Protein AF-A0A3P7LIN0-F1 (afdb_monomer_lite)

Organism: Strongylus vulgaris (NCBI:txid40348)

Radius of gyration: 15.79 Å; chains: 1; bounding box: 37×43×43 Å

Structure (mmCIF, N/CA/C/O backbone):
data_AF-A0A3P7LIN0-F1
#
_entry.id   AF-A0A3P7LIN0-F1
#
loop_
_atom_site.group_PDB
_atom_site.id
_atom_site.type_symbol
_atom_site.label_atom_id
_atom_site.label_alt_id
_atom_site.label_comp_id
_atom_site.label_asym_id
_atom_site.label_entity_id
_atom_site.label_seq_id
_atom_site.pdbx_PDB_ins_code
_atom_site.Cartn_x
_atom_site.Cartn_y
_atom_site.Cartn_z
_atom_site.occupancy
_atom_site.B_iso_or_equiv
_atom_site.auth_seq_id
_atom_site.auth_comp_id
_atom_site.auth_asym_id
_atom_site.auth_atom_id
_atom_site.pdbx_PDB_model_num
ATOM 1 N N . MET A 1 1 ? 7.297 -29.064 -17.264 1.00 44.12 1 MET A N 1
ATOM 2 C CA . MET A 1 1 ? 7.390 -28.878 -15.798 1.00 44.12 1 MET A CA 1
ATOM 3 C C . MET A 1 1 ? 6.671 -27.588 -15.417 1.00 44.12 1 MET A C 1
ATOM 5 O O . MET A 1 1 ? 7.147 -26.525 -15.785 1.00 44.12 1 MET A O 1
ATOM 9 N N . LYS A 1 2 ? 5.506 -27.658 -14.758 1.00 48.59 2 LYS A N 1
ATOM 10 C CA . LYS A 1 2 ? 4.858 -26.472 -14.165 1.00 48.59 2 LYS A CA 1
ATOM 11 C C . LYS A 1 2 ? 5.636 -26.118 -12.891 1.00 48.59 2 LYS A C 1
ATOM 13 O O . LYS A 1 2 ? 5.834 -26.998 -12.056 1.00 48.59 2 LYS A O 1
ATOM 18 N N . SER A 1 3 ? 6.160 -24.899 -12.780 1.00 52.16 3 SER A N 1
ATOM 19 C CA . SER A 1 3 ? 6.945 -24.481 -11.614 1.00 52.16 3 SER A CA 1
ATOM 20 C C . SER A 1 3 ? 6.083 -24.526 -10.346 1.00 52.16 3 SER A C 1
ATOM 22 O O . SER A 1 3 ? 4.925 -24.114 -10.350 1.00 52.16 3 SER A O 1
ATOM 24 N N . LYS A 1 4 ? 6.650 -25.056 -9.256 1.00 55.03 4 LYS A N 1
ATOM 25 C CA . LYS A 1 4 ? 5.965 -25.356 -7.985 1.00 55.03 4 LYS A CA 1
ATOM 26 C C . LYS A 1 4 ? 5.518 -24.126 -7.167 1.00 55.03 4 LYS A C 1
ATOM 28 O O . LYS A 1 4 ? 5.010 -24.305 -6.070 1.00 55.03 4 LYS A O 1
ATOM 33 N N . ALA A 1 5 ? 5.667 -22.902 -7.673 1.00 59.84 5 ALA A N 1
ATOM 34 C CA . ALA A 1 5 ? 5.173 -21.690 -7.016 1.00 59.84 5 ALA A CA 1
ATOM 35 C C . ALA A 1 5 ? 5.084 -20.529 -8.030 1.00 59.84 5 ALA A C 1
ATOM 37 O O . ALA A 1 5 ? 6.073 -19.820 -8.231 1.00 59.84 5 ALA A O 1
ATOM 38 N N . PRO A 1 6 ? 3.935 -20.314 -8.696 1.00 65.94 6 PRO A N 1
ATOM 39 C CA . PRO A 1 6 ? 3.785 -19.234 -9.680 1.00 65.94 6 PRO A CA 1
ATOM 40 C C . PRO A 1 6 ? 4.032 -17.841 -9.079 1.00 65.94 6 PRO A C 1
ATOM 42 O O . PRO A 1 6 ? 4.520 -16.953 -9.773 1.00 65.94 6 PRO A O 1
ATOM 45 N N . GLN A 1 7 ? 3.772 -17.678 -7.782 1.00 69.19 7 GLN A N 1
ATOM 46 C CA . GLN A 1 7 ? 3.915 -16.414 -7.069 1.00 69.19 7 GLN A CA 1
ATOM 47 C C . GLN A 1 7 ? 5.383 -15.992 -6.878 1.00 69.19 7 GLN A C 1
ATOM 49 O O . GLN A 1 7 ? 5.762 -14.886 -7.250 1.00 69.19 7 GLN A O 1
ATOM 54 N N . LEU A 1 8 ? 6.245 -16.921 -6.442 1.00 74.88 8 LEU A N 1
ATOM 55 C CA . LEU A 1 8 ? 7.693 -16.687 -6.310 1.00 74.88 8 LEU A CA 1
ATOM 56 C C . LEU A 1 8 ? 8.356 -16.338 -7.651 1.00 74.88 8 LEU A C 1
ATOM 58 O O . LEU A 1 8 ? 9.335 -15.599 -7.707 1.00 74.88 8 LEU A O 1
ATOM 62 N N . HIS A 1 9 ? 7.824 -16.871 -8.752 1.00 79.38 9 HIS A N 1
ATOM 63 C CA . HIS A 1 9 ? 8.332 -16.582 -10.091 1.00 79.38 9 HIS A CA 1
ATOM 64 C C . HIS A 1 9 ? 8.006 -15.157 -10.555 1.00 79.38 9 HIS A C 1
ATOM 66 O O . HIS A 1 9 ? 8.846 -14.516 -11.188 1.00 79.38 9 HIS A O 1
ATOM 72 N N . LEU A 1 10 ? 6.802 -14.658 -10.255 1.00 76.69 10 LEU A N 1
ATOM 73 C CA . LEU A 1 10 ? 6.415 -13.274 -10.553 1.00 76.69 10 LEU A CA 1
ATOM 74 C C . LEU A 1 10 ? 7.231 -12.287 -9.721 1.00 76.69 10 LEU A C 1
ATOM 76 O O . LEU A 1 10 ? 7.771 -11.330 -10.269 1.00 76.69 10 LEU A O 1
ATOM 80 N N . GLU A 1 11 ? 7.393 -12.584 -8.438 1.00 84.19 11 GLU A N 1
ATOM 81 C CA . GLU A 1 11 ? 8.220 -11.821 -7.510 1.00 84.19 11 GLU A CA 1
ATOM 82 C C . GLU A 1 11 ? 9.681 -11.737 -7.982 1.00 84.19 11 GLU A C 1
ATOM 84 O O . GLU A 1 11 ? 10.222 -10.645 -8.155 1.00 84.19 11 GLU A O 1
ATOM 89 N N . TYR A 1 12 ? 10.303 -12.874 -8.315 1.00 85.00 12 TYR A N 1
ATOM 90 C CA 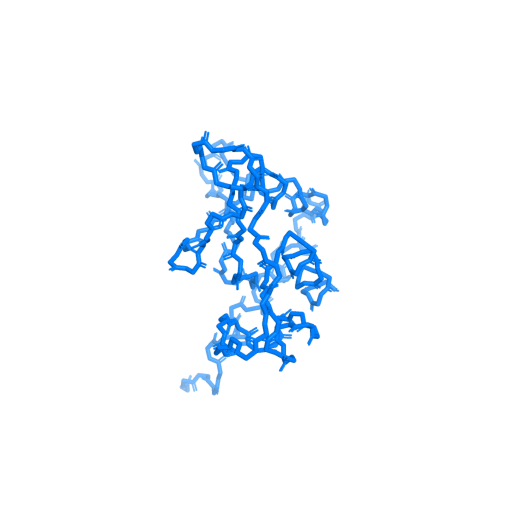. TYR A 1 12 ? 11.662 -12.899 -8.865 1.00 85.00 12 TYR A CA 1
ATOM 91 C C . TYR A 1 12 ? 11.789 -12.050 -10.138 1.00 85.00 12 TYR A C 1
ATOM 93 O O . TYR A 1 12 ? 12.752 -11.296 -10.302 1.00 85.00 12 TYR A O 1
ATOM 101 N N . ARG A 1 13 ? 10.817 -12.151 -11.054 1.00 84.00 13 ARG A N 1
ATOM 102 C CA . ARG A 1 13 ? 10.806 -11.343 -12.283 1.00 84.00 13 ARG A CA 1
ATOM 103 C C . ARG A 1 13 ? 10.685 -9.856 -11.986 1.00 84.00 13 ARG A C 1
ATOM 105 O O . ARG A 1 13 ? 11.357 -9.071 -12.651 1.00 84.00 13 ARG A O 1
ATOM 112 N N . PHE A 1 14 ? 9.863 -9.487 -11.011 1.00 85.94 14 PHE A N 1
ATOM 113 C CA . PHE A 1 14 ? 9.680 -8.106 -10.597 1.00 85.94 14 PHE A CA 1
ATOM 114 C C . PHE A 1 14 ? 10.984 -7.503 -10.067 1.00 85.94 14 PHE A C 1
ATOM 116 O O . PHE A 1 14 ? 11.458 -6.508 -10.610 1.00 85.94 14 PHE A O 1
ATOM 123 N N . TYR A 1 15 ? 11.638 -8.153 -9.101 1.00 86.44 15 TYR A N 1
ATOM 124 C CA . TYR A 1 15 ? 12.908 -7.653 -8.559 1.00 86.44 15 TYR A CA 1
ATOM 125 C C . TYR A 1 15 ? 14.034 -7.639 -9.592 1.00 86.44 15 TYR A C 1
ATOM 127 O O . TYR A 1 15 ? 14.833 -6.703 -9.622 1.00 86.44 15 TYR A O 1
ATOM 135 N N . LYS A 1 16 ? 14.081 -8.630 -10.492 1.00 85.50 16 LYS A N 1
ATOM 136 C CA . LYS A 1 16 ? 15.042 -8.625 -11.601 1.00 85.50 16 LYS A CA 1
ATOM 137 C C . LYS A 1 16 ? 14.828 -7.425 -12.527 1.00 85.50 16 LYS A C 1
ATOM 139 O O . LYS A 1 16 ? 15.803 -6.809 -12.947 1.00 85.50 16 LYS A O 1
ATOM 144 N N . LEU A 1 17 ? 13.574 -7.088 -12.827 1.00 81.69 17 LEU A N 1
ATOM 145 C CA . LEU A 1 17 ? 13.221 -5.934 -13.653 1.00 81.69 17 LEU A CA 1
ATOM 146 C C . LEU A 1 17 ? 13.618 -4.614 -12.974 1.00 81.69 17 LEU A C 1
ATOM 148 O O . LEU A 1 17 ? 14.218 -3.756 -13.622 1.00 81.69 17 LEU A O 1
ATOM 152 N N . LEU A 1 18 ? 13.364 -4.484 -11.667 1.00 82.88 18 LEU A N 1
ATOM 153 C CA . LEU A 1 18 ? 13.810 -3.332 -10.875 1.00 82.88 18 LEU A CA 1
ATOM 154 C C . LEU A 1 18 ? 15.336 -3.180 -10.928 1.00 82.88 18 LEU A C 1
ATOM 156 O O . LEU A 1 18 ? 15.829 -2.115 -11.300 1.00 82.88 18 LEU A O 1
ATOM 160 N N . GLY A 1 19 ? 16.078 -4.258 -10.657 1.00 79.94 19 GLY A N 1
ATOM 161 C CA . GLY A 1 19 ? 17.543 -4.247 -10.644 1.00 79.94 19 GLY A CA 1
ATOM 162 C C . GLY A 1 19 ? 18.193 -3.964 -12.003 1.00 79.94 19 GLY A C 1
ATOM 163 O O . GLY A 1 19 ? 19.257 -3.359 -12.051 1.00 79.94 19 GLY A O 1
ATOM 164 N N . GLN A 1 20 ? 17.563 -4.362 -13.112 1.00 76.56 20 GLN A N 1
ATOM 165 C CA . GLN A 1 20 ? 18.075 -4.091 -14.464 1.00 76.56 20 GLN A CA 1
ATOM 166 C C . GLN A 1 20 ? 17.822 -2.659 -14.932 1.00 76.56 20 GLN A C 1
ATOM 168 O O . GLN A 1 20 ? 18.597 -2.129 -15.722 1.00 76.56 20 GLN A O 1
ATOM 173 N N . SER A 1 21 ? 16.723 -2.054 -14.482 1.00 69.12 21 SER A N 1
ATOM 174 C CA . SER A 1 21 ? 16.323 -0.726 -14.942 1.00 69.12 21 SER A CA 1
ATOM 175 C C . SER A 1 21 ? 17.192 0.396 -14.372 1.00 69.12 21 SER A C 1
ATOM 177 O O . SER A 1 21 ? 17.380 1.395 -15.049 1.00 69.12 21 SER A O 1
ATOM 179 N N . GLY A 1 22 ? 17.676 0.287 -13.126 1.00 68.50 22 GLY A N 1
ATOM 180 C CA . GLY A 1 22 ? 18.321 1.397 -12.401 1.00 68.50 22 GLY A CA 1
ATOM 181 C C . GLY A 1 22 ? 17.436 2.643 -12.188 1.00 68.50 22 GLY A C 1
ATOM 182 O O . GLY A 1 22 ? 17.818 3.551 -11.457 1.00 68.50 22 GLY A O 1
ATOM 183 N N . GLU A 1 23 ? 16.247 2.683 -12.797 1.00 74.62 23 GLU A N 1
ATOM 184 C CA . GLU A 1 23 ? 15.320 3.815 -12.819 1.00 74.62 23 GLU A CA 1
ATOM 185 C C . GLU A 1 23 ? 14.353 3.794 -11.626 1.00 74.62 23 GLU A C 1
ATOM 187 O O . GLU A 1 23 ? 13.929 4.844 -11.139 1.00 74.62 23 GLU A O 1
ATOM 192 N N . TYR A 1 24 ? 14.015 2.606 -11.113 1.00 82.69 24 TYR A N 1
ATOM 193 C CA . TYR A 1 24 ? 13.014 2.445 -10.060 1.00 82.69 24 TYR A CA 1
ATOM 194 C C . TYR A 1 24 ? 13.633 2.346 -8.670 1.00 82.69 24 TYR A C 1
ATOM 196 O O . TYR A 1 24 ? 14.096 1.295 -8.236 1.00 82.69 24 TYR A O 1
ATOM 204 N N . SER A 1 25 ? 13.569 3.451 -7.935 1.00 86.38 25 SER A N 1
ATOM 205 C CA . SER A 1 25 ? 13.880 3.499 -6.504 1.00 86.38 25 SER A CA 1
ATOM 206 C C . SER A 1 25 ? 12.642 3.296 -5.624 1.00 86.38 25 SER A C 1
ATOM 208 O O . SER A 1 25 ? 11.514 3.554 -6.056 1.00 86.38 25 SER A O 1
ATOM 210 N N . VAL A 1 26 ? 12.856 2.941 -4.349 1.00 90.00 26 VAL A N 1
ATOM 211 C CA . VAL A 1 26 ? 11.811 2.873 -3.303 1.00 90.00 26 VAL A CA 1
ATOM 212 C C . VAL A 1 26 ? 10.934 4.134 -3.254 1.00 90.00 26 VAL A C 1
ATOM 214 O O . VAL A 1 26 ? 9.729 4.055 -3.019 1.00 90.00 26 VAL A O 1
ATOM 217 N N . MET A 1 27 ? 11.494 5.300 -3.599 1.00 90.88 27 MET A N 1
ATOM 218 C CA . MET A 1 27 ? 10.763 6.569 -3.662 1.00 90.88 27 MET A CA 1
ATOM 219 C C . MET A 1 27 ? 9.606 6.553 -4.665 1.00 90.88 27 MET A C 1
ATOM 221 O O . MET A 1 27 ? 8.592 7.209 -4.434 1.00 90.88 27 MET A O 1
ATOM 225 N N . HIS A 1 28 ? 9.714 5.802 -5.765 1.00 92.50 28 HIS A N 1
ATOM 226 C CA . HIS A 1 28 ? 8.619 5.671 -6.729 1.00 92.50 28 HIS A CA 1
ATOM 227 C C . HIS A 1 28 ? 7.428 4.934 -6.121 1.00 92.50 28 HIS A C 1
ATOM 229 O O . HIS A 1 28 ? 6.288 5.316 -6.370 1.00 92.50 28 HIS A O 1
ATOM 235 N N . PHE A 1 29 ? 7.683 3.923 -5.294 1.00 95.62 29 PHE A N 1
ATOM 236 C CA . PHE A 1 29 ? 6.641 3.160 -4.617 1.00 95.62 29 PHE A CA 1
ATOM 237 C C . PHE A 1 29 ? 5.982 3.978 -3.514 1.00 95.62 29 PHE A C 1
ATOM 239 O O . PHE A 1 29 ? 4.755 4.062 -3.472 1.00 95.62 29 PHE A O 1
ATOM 246 N N . ILE A 1 30 ? 6.789 4.656 -2.690 1.00 96.56 30 ILE A N 1
ATOM 247 C CA . ILE A 1 30 ? 6.294 5.554 -1.640 1.00 96.56 30 ILE A CA 1
ATOM 248 C C . ILE A 1 30 ? 5.378 6.618 -2.248 1.00 96.56 30 ILE A C 1
ATOM 250 O O . ILE A 1 30 ? 4.261 6.780 -1.777 1.00 96.56 30 ILE A O 1
ATOM 254 N N . ARG A 1 31 ? 5.779 7.265 -3.351 1.00 96.44 31 ARG A N 1
ATOM 255 C CA . ARG A 1 31 ? 4.944 8.265 -4.046 1.00 96.44 31 ARG A CA 1
ATOM 256 C C . ARG A 1 31 ? 3.612 7.704 -4.544 1.00 96.44 31 ARG A C 1
ATOM 258 O O . ARG A 1 31 ? 2.626 8.434 -4.624 1.00 96.44 31 ARG A O 1
ATOM 265 N N . ARG A 1 32 ? 3.556 6.421 -4.915 1.00 96.81 32 ARG A N 1
ATOM 266 C CA . ARG A 1 32 ? 2.298 5.787 -5.335 1.00 96.81 32 ARG A CA 1
ATOM 267 C C . ARG A 1 32 ? 1.382 5.503 -4.158 1.00 96.81 32 ARG A C 1
ATOM 269 O O . ARG A 1 32 ? 0.198 5.809 -4.258 1.00 96.81 32 ARG A O 1
ATOM 276 N N . ILE A 1 33 ? 1.924 4.983 -3.062 1.00 98.25 33 ILE A N 1
ATOM 277 C CA . ILE A 1 33 ? 1.170 4.772 -1.822 1.00 98.25 33 ILE A CA 1
ATOM 278 C C . ILE A 1 33 ? 0.693 6.111 -1.247 1.00 98.25 33 ILE A C 1
ATOM 280 O O . ILE A 1 33 ? -0.484 6.253 -0.934 1.00 98.25 33 ILE A O 1
ATOM 284 N N . GLU A 1 34 ? 1.559 7.125 -1.224 1.00 98.38 34 GLU A N 1
ATOM 285 C CA . GLU A 1 34 ? 1.218 8.496 -0.838 1.00 98.38 34 GLU A CA 1
ATOM 286 C C . GLU A 1 34 ? 0.046 9.023 -1.668 1.00 98.38 34 GLU A C 1
ATOM 288 O O . GLU A 1 34 ? -0.937 9.495 -1.102 1.00 98.38 34 GLU A O 1
ATOM 293 N N . TYR A 1 35 ? 0.093 8.881 -2.998 1.00 98.19 35 TYR A N 1
ATOM 294 C CA . TYR A 1 35 ? -1.011 9.299 -3.859 1.00 98.19 35 TYR A CA 1
ATOM 295 C C . TYR A 1 35 ? -2.328 8.599 -3.499 1.00 98.19 35 TYR A C 1
ATOM 297 O O . TYR A 1 35 ? -3.352 9.272 -3.399 1.00 98.19 35 TYR A O 1
ATOM 305 N N . VAL A 1 36 ? -2.318 7.283 -3.259 1.00 98.31 36 VAL A N 1
ATOM 306 C CA . VAL A 1 36 ? -3.512 6.549 -2.798 1.00 98.31 36 VAL A CA 1
ATOM 307 C C . VAL A 1 36 ? -4.031 7.133 -1.480 1.00 98.31 36 VAL A C 1
ATOM 309 O O . VAL A 1 36 ? -5.225 7.411 -1.358 1.00 98.31 36 VAL A O 1
ATOM 312 N N . HIS A 1 37 ? -3.137 7.428 -0.535 1.00 98.50 37 HIS A N 1
ATOM 313 C CA . HIS A 1 37 ? -3.494 8.040 0.748 1.00 98.50 37 HIS A CA 1
ATOM 314 C C . HIS A 1 37 ? -4.069 9.454 0.586 1.00 98.50 37 HIS A C 1
ATOM 316 O O . HIS A 1 37 ? -5.024 9.797 1.279 1.00 98.50 37 HIS A O 1
ATOM 322 N N . THR A 1 38 ? -3.587 10.257 -0.374 1.00 97.62 38 THR A N 1
ATOM 323 C CA . THR A 1 38 ? -4.186 11.577 -0.688 1.00 97.62 38 THR A CA 1
ATOM 324 C C . THR A 1 38 ? -5.619 11.488 -1.214 1.00 97.62 38 THR A C 1
ATOM 326 O O . THR A 1 38 ? -6.336 12.485 -1.225 1.00 97.62 38 THR A O 1
ATOM 329 N N . LYS A 1 39 ? -6.050 10.302 -1.658 1.00 97.38 39 LYS A N 1
ATOM 330 C CA . LYS A 1 39 ? -7.426 10.015 -2.079 1.00 97.38 39 LYS A CA 1
ATOM 331 C C . LYS A 1 39 ? -8.272 9.415 -0.960 1.00 97.38 39 LYS A C 1
ATOM 333 O O . LYS A 1 39 ? -9.298 8.820 -1.254 1.00 97.38 39 LYS A O 1
ATOM 338 N N . HIS A 1 40 ? -7.847 9.570 0.298 1.00 97.56 40 HIS A N 1
ATOM 339 C CA . HIS A 1 40 ? -8.536 9.058 1.488 1.00 97.56 40 HIS A CA 1
ATOM 340 C C . HIS A 1 40 ? -8.634 7.527 1.564 1.00 97.56 40 HIS A C 1
ATOM 342 O O . HIS A 1 40 ? -9.366 6.992 2.397 1.00 97.56 40 HIS A O 1
ATOM 348 N N . LEU A 1 41 ? -7.845 6.812 0.759 1.00 98.31 41 LEU A N 1
ATOM 349 C CA . LEU A 1 41 ? -7.822 5.354 0.700 1.00 98.31 41 LEU A CA 1
ATOM 350 C C . LEU A 1 41 ? -6.555 4.793 1.346 1.00 98.31 41 LEU A C 1
ATOM 352 O O . LEU A 1 41 ? -5.489 5.390 1.259 1.00 98.31 41 LEU A O 1
ATOM 356 N N . ILE A 1 42 ? -6.673 3.622 1.959 1.00 98.50 42 ILE A N 1
ATOM 357 C CA . ILE A 1 42 ? -5.560 2.714 2.259 1.00 98.50 42 ILE A CA 1
ATOM 358 C C . ILE A 1 42 ? -5.641 1.515 1.320 1.00 98.50 42 ILE A C 1
ATOM 360 O O . ILE A 1 42 ? -6.738 1.084 0.952 1.00 98.50 42 ILE A O 1
ATOM 364 N N . TYR A 1 43 ? -4.489 0.996 0.915 1.00 98.56 43 TYR A N 1
ATOM 365 C CA . TYR A 1 43 ? -4.393 0.013 -0.159 1.00 98.56 43 TYR A CA 1
ATOM 366 C C . TYR A 1 43 ? -4.580 -1.430 0.331 1.00 98.56 43 TYR A C 1
ATOM 368 O O . TYR A 1 43 ? -5.316 -2.196 -0.285 1.00 98.56 43 TYR A O 1
ATOM 376 N N . ARG A 1 44 ? -3.991 -1.777 1.482 1.00 98.38 44 ARG A N 1
ATOM 377 C CA . ARG A 1 44 ? -4.153 -3.042 2.231 1.00 98.38 44 ARG A CA 1
ATOM 378 C C . ARG A 1 44 ? -3.672 -4.332 1.553 1.00 98.38 44 ARG A C 1
ATOM 380 O O . ARG A 1 44 ? -3.704 -5.374 2.201 1.00 98.38 44 ARG A O 1
ATOM 387 N N . ASP A 1 45 ? -3.186 -4.290 0.312 1.00 97.69 45 ASP A N 1
ATOM 388 C CA . ASP A 1 45 ? -2.642 -5.468 -0.390 1.00 97.69 45 ASP A CA 1
ATOM 389 C C . ASP A 1 45 ? -1.323 -5.176 -1.122 1.00 97.69 45 ASP A C 1
ATOM 391 O O . ASP A 1 45 ? -1.143 -5.498 -2.297 1.00 97.69 45 ASP A O 1
ATOM 395 N N . VAL A 1 46 ? -0.388 -4.524 -0.423 1.00 97.50 46 VAL A N 1
ATOM 396 C CA . VAL A 1 46 ? 0.964 -4.254 -0.935 1.00 97.50 46 VAL A CA 1
ATOM 397 C C . VAL A 1 46 ? 1.689 -5.574 -1.196 1.00 97.50 46 VAL A C 1
ATOM 399 O O . VAL A 1 46 ? 1.947 -6.342 -0.271 1.00 97.50 46 VAL A O 1
ATOM 402 N N . LYS A 1 47 ? 2.013 -5.822 -2.467 1.00 94.81 47 LYS A N 1
ATOM 403 C CA . LYS A 1 47 ? 2.785 -6.977 -2.933 1.00 94.81 47 LYS A CA 1
ATOM 404 C C . LYS A 1 47 ? 3.348 -6.720 -4.338 1.00 94.81 47 LYS A C 1
ATOM 406 O O . LYS A 1 47 ? 2.704 -5.986 -5.096 1.00 94.81 47 LYS A O 1
ATOM 411 N N . PRO A 1 48 ? 4.495 -7.312 -4.716 1.00 93.38 48 PRO A N 1
ATOM 412 C CA . PRO A 1 48 ? 5.141 -7.104 -6.017 1.00 93.38 48 PRO A CA 1
ATOM 413 C C . PRO A 1 48 ? 4.207 -7.249 -7.224 1.00 93.38 48 PRO A C 1
ATOM 415 O O . PRO A 1 48 ? 4.291 -6.491 -8.183 1.00 93.38 48 PRO A O 1
ATOM 418 N N . GLU A 1 49 ? 3.283 -8.204 -7.170 1.00 92.12 49 GLU A N 1
ATOM 419 C CA . GLU A 1 49 ? 2.374 -8.571 -8.256 1.00 92.12 49 GLU A CA 1
ATOM 420 C C . GLU A 1 49 ? 1.376 -7.464 -8.605 1.00 92.12 49 GLU A C 1
ATOM 422 O O . GLU A 1 49 ? 0.889 -7.411 -9.735 1.00 92.12 49 GLU A O 1
ATOM 427 N N . ASN A 1 50 ? 1.101 -6.567 -7.656 1.00 95.56 50 ASN A N 1
ATOM 428 C CA . ASN A 1 50 ? 0.185 -5.450 -7.849 1.00 95.56 50 ASN A CA 1
ATOM 429 C C . ASN A 1 50 ? 0.886 -4.166 -8.322 1.00 95.56 50 ASN A C 1
ATOM 431 O O . ASN A 1 50 ? 0.222 -3.159 -8.585 1.00 95.56 50 ASN A O 1
ATOM 435 N N . PHE A 1 51 ? 2.213 -4.192 -8.466 1.00 94.06 51 PHE A N 1
ATOM 436 C CA . PHE A 1 51 ? 2.983 -3.099 -9.043 1.00 94.06 51 PHE A CA 1
ATOM 437 C C . PHE A 1 51 ? 3.403 -3.444 -10.469 1.00 94.06 51 PHE A C 1
ATOM 439 O O . PHE A 1 51 ? 4.112 -4.417 -10.714 1.00 94.06 51 PHE A O 1
ATOM 446 N N . LEU A 1 52 ? 2.999 -2.617 -11.431 1.00 91.81 52 LEU A N 1
ATOM 447 C CA . LEU A 1 52 ? 3.301 -2.830 -12.845 1.00 91.81 52 LEU A CA 1
ATOM 448 C C . LEU A 1 52 ? 4.107 -1.674 -13.421 1.00 91.81 52 LEU A C 1
ATOM 450 O O . LEU A 1 52 ? 3.823 -0.510 -13.161 1.00 91.81 52 LEU A O 1
ATOM 454 N N . ILE A 1 53 ? 5.075 -1.991 -14.270 1.00 89.69 53 ILE A N 1
ATOM 455 C CA . ILE A 1 53 ? 5.808 -0.995 -15.048 1.00 89.69 53 ILE A CA 1
ATOM 456 C C . ILE A 1 53 ? 5.082 -0.779 -16.377 1.00 89.69 53 ILE A C 1
ATOM 458 O O . ILE A 1 53 ? 4.617 -1.733 -17.011 1.00 89.69 53 ILE A O 1
ATOM 462 N N . GLY A 1 54 ? 4.944 0.481 -16.794 1.00 88.56 54 GLY A N 1
ATOM 463 C CA . GLY A 1 54 ? 4.340 0.805 -18.080 1.00 88.56 54 GLY A CA 1
ATOM 464 C C . GLY A 1 54 ? 5.075 0.143 -19.253 1.00 88.56 54 GLY A C 1
ATOM 465 O O . GLY A 1 54 ? 6.255 -0.187 -19.195 1.00 88.56 54 GLY A O 1
ATOM 466 N N . ARG A 1 55 ? 4.365 -0.075 -20.361 1.00 87.75 55 ARG A N 1
ATOM 467 C CA . ARG A 1 55 ? 4.915 -0.794 -21.522 1.00 87.75 55 ARG A CA 1
ATOM 468 C C . ARG A 1 55 ? 6.053 -0.002 -22.181 1.00 87.75 55 ARG A C 1
ATOM 470 O O . ARG A 1 55 ? 5.858 1.175 -22.482 1.00 87.75 55 ARG A O 1
ATOM 477 N N . TYR A 1 56 ? 7.156 -0.678 -22.520 1.00 84.12 56 TYR A N 1
ATOM 478 C CA . TYR A 1 56 ? 8.324 -0.111 -23.225 1.00 84.12 56 TYR A CA 1
ATOM 479 C C . TYR A 1 56 ? 7.980 0.638 -24.520 1.00 84.12 56 TYR A C 1
ATOM 481 O O . TYR A 1 56 ? 8.582 1.645 -24.854 1.00 84.12 56 TYR A O 1
ATOM 489 N N . SER A 1 57 ? 6.959 0.196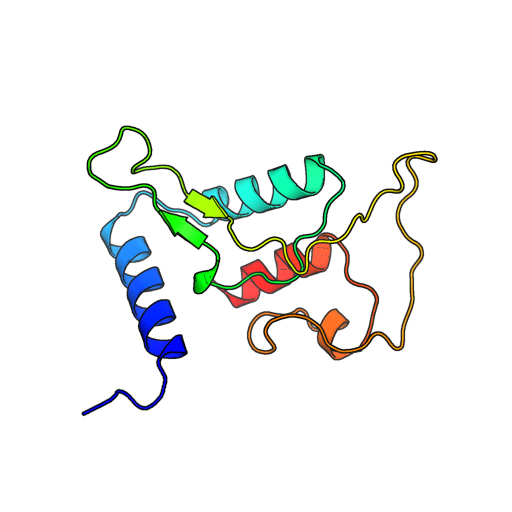 -25.253 1.00 88.00 57 SER A N 1
ATOM 490 C CA . SER A 1 57 ? 6.531 0.859 -26.491 1.00 88.00 57 SER A CA 1
ATOM 491 C C . SER A 1 57 ? 5.746 2.161 -26.261 1.00 88.00 57 SER A C 1
ATOM 493 O O . SER A 1 57 ? 5.140 2.683 -27.194 1.00 88.00 57 SER A O 1
ATOM 495 N N . THR A 1 58 ? 5.659 2.658 -25.023 1.00 89.06 58 THR A N 1
ATOM 496 C CA . THR A 1 58 ? 4.838 3.817 -24.656 1.00 89.06 58 THR A CA 1
ATOM 497 C C . THR A 1 58 ? 5.646 4.839 -23.869 1.00 89.06 58 THR A C 1
ATOM 499 O O . THR A 1 58 ? 6.574 4.499 -23.141 1.00 89.06 58 THR A O 1
ATOM 502 N N . ARG A 1 59 ? 5.204 6.102 -23.889 1.00 87.06 59 ARG A N 1
ATOM 503 C CA . ARG A 1 59 ? 5.771 7.162 -23.034 1.00 87.06 59 ARG A CA 1
ATOM 504 C C . ARG A 1 59 ? 5.576 6.918 -21.527 1.00 87.06 59 ARG A C 1
ATOM 506 O O . ARG A 1 59 ? 6.012 7.738 -20.733 1.00 87.06 59 ARG A O 1
ATOM 513 N N . LYS A 1 60 ? 4.920 5.821 -21.128 1.00 86.81 60 LYS A N 1
ATOM 514 C CA . LYS A 1 60 ? 4.677 5.436 -19.732 1.00 86.81 60 LYS A CA 1
ATOM 515 C C . LYS A 1 60 ? 5.678 4.400 -19.213 1.00 86.81 60 LYS A C 1
ATOM 517 O O . LYS A 1 60 ? 5.508 3.926 -18.101 1.00 86.81 60 LYS A O 1
ATOM 522 N N . GLN A 1 61 ? 6.707 4.039 -19.981 1.00 85.25 61 GLN A N 1
ATOM 523 C CA . GLN A 1 61 ? 7.661 2.990 -19.598 1.00 85.25 61 GLN A CA 1
ATOM 524 C C . GLN A 1 61 ? 8.424 3.236 -18.288 1.00 85.25 61 GLN A C 1
ATOM 526 O O . GLN A 1 61 ? 8.960 2.284 -17.744 1.00 85.25 61 GLN A O 1
ATOM 531 N N . HIS A 1 62 ? 8.472 4.488 -17.814 1.00 82.88 62 HIS A N 1
ATOM 532 C CA . HIS A 1 62 ? 9.096 4.924 -16.556 1.00 82.88 62 HIS A CA 1
ATOM 533 C C . HIS A 1 62 ? 8.076 5.047 -15.402 1.00 82.88 62 HIS A C 1
ATOM 535 O O . HIS A 1 62 ? 8.388 5.506 -14.304 1.00 82.88 62 HIS A O 1
ATOM 541 N N . ILE A 1 63 ? 6.805 4.734 -15.665 1.00 88.25 63 ILE A N 1
ATOM 542 C CA . ILE A 1 63 ? 5.706 4.912 -14.722 1.00 88.25 63 ILE A CA 1
ATOM 543 C C . ILE A 1 63 ? 5.453 3.579 -14.025 1.00 88.25 63 ILE A C 1
ATOM 545 O O . ILE A 1 63 ? 5.012 2.611 -14.643 1.00 88.25 63 ILE A O 1
ATOM 549 N N . LEU A 1 64 ? 5.675 3.565 -12.712 1.00 92.00 64 LEU A N 1
ATOM 550 C CA . LEU A 1 64 ? 5.175 2.521 -11.824 1.00 92.00 64 LEU A CA 1
ATOM 551 C C . LEU A 1 64 ? 3.665 2.706 -11.630 1.00 92.00 64 LEU A C 1
ATOM 553 O O . LEU A 1 64 ? 3.228 3.803 -11.294 1.00 92.00 64 LEU A O 1
ATOM 557 N N . HIS A 1 65 ? 2.872 1.665 -11.818 1.00 93.62 65 HIS A N 1
ATOM 558 C CA . HIS A 1 65 ? 1.426 1.643 -11.632 1.00 93.62 65 HIS A CA 1
ATOM 559 C C . HIS A 1 65 ? 1.068 0.737 -10.453 1.00 93.62 65 HIS A C 1
ATOM 561 O O . HIS A 1 65 ? 1.691 -0.305 -10.284 1.00 93.62 65 HIS A O 1
ATOM 567 N N . ILE A 1 66 ? 0.049 1.117 -9.680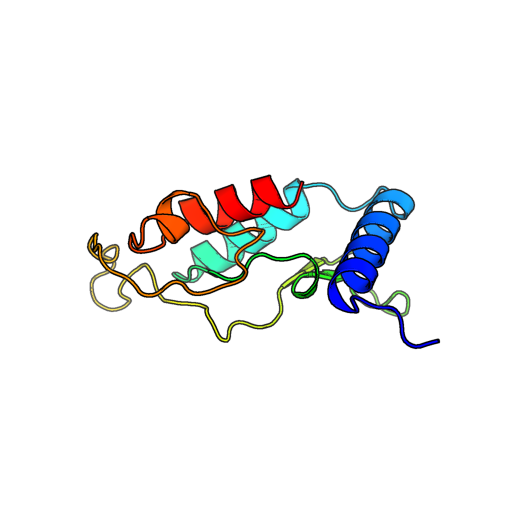 1.00 96.56 66 ILE A N 1
ATOM 568 C CA . ILE A 1 66 ? -0.626 0.228 -8.726 1.00 96.56 66 ILE A CA 1
ATOM 569 C C . ILE A 1 66 ? -1.911 -0.264 -9.391 1.00 96.56 66 ILE A C 1
ATOM 571 O O . ILE A 1 66 ? -2.639 0.540 -9.982 1.00 96.56 66 ILE A O 1
ATOM 575 N N . ILE A 1 67 ? -2.173 -1.565 -9.311 1.00 96.62 67 ILE A N 1
ATOM 576 C CA . ILE A 1 67 ? -3.414 -2.198 -9.776 1.00 96.62 67 ILE A CA 1
ATOM 577 C C . ILE A 1 67 ? -4.147 -2.878 -8.615 1.00 96.62 67 ILE A C 1
ATOM 579 O O . ILE A 1 67 ? -3.680 -2.825 -7.490 1.00 96.62 67 ILE A O 1
ATOM 583 N N . ASP A 1 68 ? -5.293 -3.502 -8.891 1.00 96.62 68 ASP A N 1
ATOM 584 C CA . ASP A 1 68 ? -6.065 -4.302 -7.928 1.00 96.62 68 ASP A CA 1
ATOM 585 C C . ASP A 1 68 ? -6.388 -3.574 -6.608 1.00 96.62 68 ASP A C 1
ATOM 587 O O . ASP A 1 68 ? -5.749 -3.751 -5.575 1.00 96.62 68 ASP A O 1
ATOM 591 N N . PHE A 1 69 ? -7.419 -2.731 -6.653 1.00 97.88 69 PHE A N 1
ATOM 592 C CA . PHE A 1 69 ? -7.947 -2.025 -5.482 1.00 97.88 69 PHE A CA 1
ATOM 593 C C . PHE A 1 69 ? -9.063 -2.819 -4.781 1.00 97.88 69 PHE A C 1
ATOM 595 O O . PHE A 1 69 ? -9.819 -2.242 -4.002 1.00 97.88 69 PHE A O 1
ATOM 602 N N . GLY A 1 70 ? -9.191 -4.130 -5.032 1.00 97.69 70 GLY A N 1
ATOM 603 C CA . GLY A 1 70 ? -10.281 -4.950 -4.483 1.00 97.69 70 GLY A CA 1
ATOM 604 C C . GLY A 1 70 ? -10.303 -5.010 -2.952 1.00 97.69 70 GLY A C 1
ATOM 605 O O . GLY A 1 70 ? -11.360 -5.192 -2.353 1.00 97.69 70 GLY A O 1
ATOM 606 N N . LEU A 1 71 ? -9.145 -4.806 -2.315 1.00 97.50 71 LEU A N 1
ATOM 607 C CA . LEU A 1 71 ? -9.007 -4.711 -0.863 1.00 97.50 71 LEU A CA 1
ATOM 608 C C . LEU A 1 71 ? -8.822 -3.276 -0.363 1.00 97.50 71 LEU A C 1
ATOM 610 O O . LEU A 1 71 ? -8.694 -3.092 0.844 1.00 97.50 71 LEU A O 1
ATOM 614 N N . ALA A 1 72 ? -8.852 -2.251 -1.213 1.00 98.00 72 ALA A N 1
ATOM 615 C CA . ALA A 1 72 ? -8.720 -0.875 -0.747 1.00 98.00 72 ALA A CA 1
ATOM 616 C C . ALA A 1 72 ? -9.888 -0.482 0.176 1.00 98.00 72 ALA A C 1
ATOM 618 O O . ALA A 1 72 ? -10.970 -1.074 0.142 1.00 98.00 72 ALA A O 1
ATOM 619 N N . LYS A 1 73 ? -9.661 0.493 1.057 1.00 97.12 73 LYS A N 1
ATOM 620 C CA . LYS A 1 73 ? -10.675 0.964 2.010 1.00 97.12 73 LYS A CA 1
ATOM 621 C C . LYS A 1 73 ? -10.487 2.442 2.305 1.00 97.12 73 LYS A C 1
ATOM 623 O O . LYS A 1 73 ? -9.355 2.898 2.429 1.00 97.12 73 LYS A O 1
ATOM 628 N N . GLU A 1 74 ? -11.580 3.171 2.480 1.00 97.69 74 GLU A N 1
ATOM 629 C CA . GLU A 1 74 ? -11.535 4.544 2.980 1.00 97.69 74 GLU A CA 1
ATOM 630 C C . GLU A 1 74 ? -11.060 4.573 4.440 1.00 97.69 74 GLU A C 1
ATOM 632 O O . GLU A 1 74 ? -11.572 3.847 5.300 1.00 97.69 74 GLU A O 1
ATOM 637 N N . TYR A 1 75 ? -10.039 5.387 4.712 1.00 97.88 75 TYR A N 1
ATOM 638 C CA . TYR A 1 75 ? -9.512 5.609 6.063 1.00 97.88 75 TYR A CA 1
ATOM 639 C C . TYR A 1 75 ? -9.873 6.993 6.614 1.00 97.88 75 TYR A C 1
ATOM 641 O O . TYR A 1 75 ? -9.766 7.202 7.823 1.00 97.88 75 TYR A O 1
ATOM 649 N N . ILE A 1 76 ? -10.300 7.913 5.745 1.00 97.44 7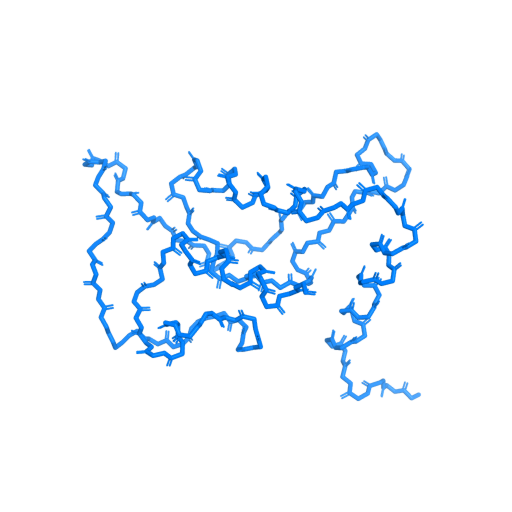6 ILE A N 1
ATOM 650 C CA . ILE A 1 76 ? -10.958 9.168 6.107 1.00 97.44 76 ILE A CA 1
ATOM 651 C C . ILE A 1 76 ? -12.401 9.076 5.629 1.00 97.44 76 ILE A C 1
ATOM 653 O O . ILE A 1 76 ? -12.646 8.756 4.471 1.00 97.44 76 ILE A O 1
ATOM 657 N N . ASP A 1 77 ? -13.330 9.360 6.527 1.00 92.69 77 ASP A N 1
ATOM 658 C CA . ASP A 1 77 ? -14.749 9.483 6.226 1.00 92.69 77 ASP A CA 1
ATOM 659 C C . ASP A 1 77 ? -15.000 10.758 5.400 1.00 92.69 77 ASP A C 1
ATOM 661 O O . ASP A 1 77 ? -14.598 11.852 5.808 1.00 92.69 77 ASP A O 1
ATOM 665 N N . CYS A 1 78 ? -15.615 10.615 4.222 1.00 87.31 78 CYS A N 1
ATOM 666 C CA . CYS A 1 78 ? -15.785 11.713 3.265 1.00 87.31 78 CYS A CA 1
ATOM 667 C C . CYS A 1 78 ? -16.707 12.835 3.769 1.00 87.31 78 CYS A C 1
ATOM 669 O O . CYS A 1 78 ? -16.513 13.988 3.382 1.00 87.31 78 CYS A O 1
ATOM 671 N N . ASP A 1 79 ? -17.668 12.519 4.637 1.00 91.00 79 ASP A N 1
ATOM 672 C CA . ASP A 1 79 ? -18.654 13.484 5.130 1.00 91.00 79 ASP A CA 1
ATOM 673 C C . ASP A 1 79 ? -18.111 14.287 6.318 1.00 91.00 79 ASP A C 1
ATOM 675 O O . ASP A 1 79 ? -18.334 15.491 6.443 1.00 91.00 79 ASP A O 1
ATOM 679 N N . THR A 1 80 ? -17.374 13.624 7.209 1.00 94.44 80 THR A N 1
ATOM 680 C CA . THR A 1 80 ? -16.887 14.208 8.465 1.00 94.44 80 THR A CA 1
ATOM 681 C C . THR A 1 80 ? -15.423 14.632 8.419 1.00 94.44 80 THR A C 1
ATOM 683 O O . THR A 1 80 ? -14.967 15.338 9.322 1.00 94.44 80 THR A O 1
ATOM 686 N N . GLY A 1 81 ? -14.657 14.177 7.424 1.00 94.31 81 GLY A N 1
ATOM 687 C CA . GLY A 1 81 ? -13.210 14.387 7.330 1.00 94.31 81 GLY A CA 1
ATOM 688 C C . GLY A 1 81 ? -12.410 13.691 8.437 1.00 94.31 81 GLY A C 1
ATOM 689 O O . GLY A 1 81 ? -11.223 13.973 8.618 1.00 94.31 81 GLY A O 1
ATOM 690 N N . LYS A 1 82 ? -13.039 12.801 9.217 1.00 97.31 82 LYS A N 1
ATOM 691 C CA . LYS A 1 82 ? -12.407 12.136 10.362 1.00 97.31 82 LYS A CA 1
ATOM 692 C C . LYS A 1 82 ? -11.756 10.823 9.957 1.00 97.31 82 LYS A C 1
ATOM 694 O O . LYS A 1 82 ? -12.248 10.093 9.104 1.00 97.31 82 LYS A O 1
ATOM 699 N N . HIS A 1 83 ? -10.659 10.496 10.632 1.00 98.25 83 HIS A N 1
ATOM 700 C CA . HIS A 1 83 ? -10.018 9.194 10.495 1.00 98.25 83 HIS A CA 1
ATOM 701 C C . HIS A 1 83 ? -10.906 8.081 11.071 1.00 98.25 83 HIS A C 1
ATOM 703 O O . HIS A 1 83 ? -11.540 8.271 12.111 1.00 98.25 83 HIS A O 1
ATOM 709 N N . ILE A 1 84 ? -10.899 6.905 10.437 1.00 97.00 84 ILE A N 1
ATOM 710 C CA . ILE A 1 84 ? -11.596 5.717 10.943 1.00 97.00 8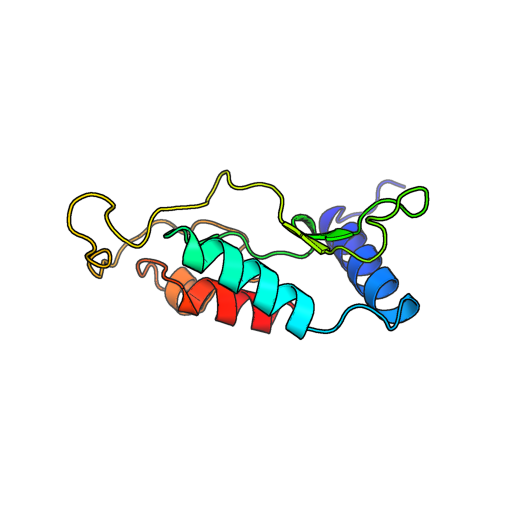4 ILE A CA 1
ATOM 711 C C . ILE A 1 84 ? -11.166 5.388 12.383 1.00 97.00 84 ILE A C 1
ATOM 713 O O . ILE A 1 84 ? -9.988 5.548 12.728 1.00 97.00 84 ILE A O 1
ATOM 717 N N . PRO A 1 85 ? -12.089 4.912 13.236 1.00 97.06 85 PRO A N 1
ATOM 718 C CA . PRO A 1 85 ? -11.758 4.552 14.605 1.00 97.06 85 PRO A CA 1
ATOM 719 C C . PRO A 1 85 ? -10.861 3.315 14.643 1.00 97.06 85 PRO A C 1
ATOM 721 O O . PRO A 1 85 ? -10.957 2.423 13.796 1.00 97.06 85 PRO A O 1
ATOM 724 N N . TYR A 1 86 ? -10.031 3.234 15.679 1.00 97.50 86 TYR A N 1
ATOM 725 C CA . TYR A 1 86 ? -9.285 2.023 15.990 1.00 97.50 86 TYR A CA 1
ATOM 726 C C . TYR A 1 86 ? -10.236 0.867 16.320 1.00 97.50 86 TYR A C 1
ATOM 728 O O . TYR A 1 86 ? -11.232 1.054 17.022 1.00 97.50 86 TYR A O 1
ATOM 736 N N . ARG A 1 87 ? -9.927 -0.328 15.810 1.00 96.94 87 ARG A N 1
ATOM 737 C CA . ARG A 1 87 ? -10.642 -1.576 16.103 1.00 96.94 87 ARG A CA 1
ATOM 738 C C . ARG A 1 87 ? -9.654 -2.735 16.154 1.00 96.94 87 ARG A C 1
ATOM 740 O O . ARG A 1 87 ? -8.618 -2.696 15.493 1.00 96.94 87 ARG A O 1
ATOM 747 N N . GLU A 1 88 ? -10.019 -3.770 16.892 1.00 96.50 88 GLU A N 1
ATOM 748 C CA . GLU A 1 88 ? -9.307 -5.048 16.954 1.00 96.50 88 GLU A CA 1
ATOM 749 C C . GLU A 1 88 ? -10.219 -6.181 16.465 1.00 96.50 88 GLU A C 1
ATOM 751 O O . GLU A 1 88 ? -11.350 -5.933 16.036 1.00 96.50 88 GLU A O 1
ATOM 756 N N . HIS A 1 89 ? -9.722 -7.418 16.506 1.00 96.06 89 HIS A N 1
ATOM 757 C CA . HIS A 1 89 ? -10.435 -8.622 16.065 1.00 96.06 89 HIS A CA 1
ATOM 758 C C . HIS A 1 89 ? -10.882 -8.578 14.594 1.00 96.06 89 HIS A C 1
ATOM 760 O O . HIS A 1 89 ? -11.901 -9.155 14.209 1.00 96.06 89 HIS A O 1
ATOM 766 N N . LYS A 1 90 ? -10.115 -7.889 13.745 1.00 96.44 90 LYS A N 1
ATOM 767 C CA . LYS A 1 90 ? -10.299 -7.905 12.294 1.00 96.44 90 LYS A CA 1
ATOM 768 C C . LYS A 1 90 ? -9.849 -9.251 11.733 1.00 96.44 90 LYS A C 1
ATOM 770 O O . LYS A 1 90 ? -8.813 -9.780 12.125 1.00 96.44 90 LYS A O 1
ATOM 775 N N . SER A 1 91 ? -10.604 -9.776 10.772 1.00 93.25 91 SER A N 1
ATOM 776 C CA . SER A 1 91 ? -10.148 -10.900 9.954 1.00 93.25 91 SER A CA 1
ATOM 777 C C . SER A 1 91 ? -8.878 -10.513 9.197 1.00 93.25 91 SER A C 1
ATOM 779 O O . SER A 1 91 ? -8.771 -9.382 8.719 1.00 93.25 91 SER A O 1
ATOM 781 N N . LEU A 1 92 ? -7.939 -11.452 9.063 1.00 91.69 92 LEU A N 1
ATOM 782 C CA . LEU A 1 92 ? -6.739 -11.227 8.265 1.00 91.69 92 LEU A CA 1
ATOM 783 C C . LEU A 1 92 ? -7.134 -11.021 6.797 1.00 91.69 92 LEU A C 1
ATOM 785 O O . LEU A 1 92 ? -7.768 -11.881 6.185 1.00 91.69 92 LEU A O 1
ATOM 789 N N . THR A 1 93 ? -6.749 -9.876 6.240 1.00 91.94 93 THR A N 1
ATOM 790 C CA . THR A 1 93 ? -6.948 -9.521 4.831 1.00 91.94 93 THR A CA 1
ATOM 791 C C . THR A 1 93 ? -5.625 -9.105 4.205 1.00 91.94 93 THR A C 1
ATOM 793 O O . THR A 1 93 ? -4.804 -8.480 4.873 1.00 91.94 93 THR A O 1
ATOM 796 N N . GLY A 1 94 ? -5.439 -9.418 2.922 1.00 92.69 94 GLY A N 1
ATOM 797 C CA . GLY A 1 94 ? -4.204 -9.145 2.185 1.00 92.69 94 GLY A CA 1
ATOM 798 C C . GLY A 1 94 ? -3.223 -10.319 2.200 1.00 92.69 94 GLY A C 1
ATOM 799 O O . GLY A 1 94 ? -3.532 -11.425 2.651 1.00 92.69 94 GLY A O 1
ATOM 800 N N . THR A 1 95 ? -2.026 -10.085 1.673 1.00 94.50 95 THR A N 1
ATOM 801 C CA . THR A 1 95 ? -1.013 -11.131 1.488 1.00 94.50 95 THR A CA 1
ATOM 802 C C . THR A 1 95 ? -0.137 -11.307 2.736 1.00 94.50 95 THR A C 1
ATOM 804 O O . THR A 1 95 ? 0.624 -10.414 3.104 1.00 94.50 95 THR A O 1
ATOM 807 N N . ALA A 1 96 ? -0.200 -12.488 3.368 1.00 94.06 96 ALA A N 1
ATOM 808 C CA . ALA A 1 96 ? 0.423 -12.778 4.670 1.00 94.06 96 ALA A CA 1
ATOM 809 C C . ALA A 1 96 ? 1.939 -12.509 4.753 1.00 94.06 96 ALA A C 1
ATOM 811 O O . ALA A 1 96 ? 2.441 -12.173 5.822 1.00 94.06 96 ALA A O 1
ATOM 812 N N . ARG A 1 97 ? 2.662 -12.649 3.633 1.00 94.38 97 ARG A N 1
ATOM 813 C CA . ARG A 1 97 ? 4.111 -12.406 3.564 1.00 94.38 97 ARG A CA 1
ATOM 814 C C . ARG A 1 97 ? 4.477 -10.938 3.784 1.00 94.38 97 ARG A C 1
ATOM 816 O O . ARG A 1 97 ? 5.498 -10.672 4.403 1.00 94.38 97 ARG A O 1
ATOM 823 N N . TYR A 1 98 ? 3.675 -10.021 3.249 1.00 96.38 98 TYR A N 1
ATOM 824 C CA . TYR A 1 98 ? 4.005 -8.596 3.232 1.00 96.38 98 TYR A CA 1
ATOM 825 C C . TYR A 1 98 ? 3.246 -7.816 4.301 1.00 96.38 98 TYR A C 1
ATOM 827 O O . TYR A 1 98 ? 3.710 -6.766 4.714 1.00 96.38 98 TYR A O 1
ATOM 835 N N . MET A 1 99 ? 2.095 -8.298 4.775 1.00 97.31 99 MET A N 1
ATOM 836 C CA . MET A 1 99 ? 1.279 -7.545 5.733 1.00 97.31 99 MET A CA 1
ATOM 837 C C . MET A 1 99 ? 2.029 -7.161 7.021 1.00 97.31 99 MET A C 1
ATOM 839 O O . MET A 1 99 ? 2.941 -7.860 7.464 1.00 97.31 99 MET A O 1
ATOM 843 N N . SER A 1 100 ? 1.610 -6.052 7.634 1.00 98.44 100 SER A N 1
ATOM 844 C CA . SER A 1 100 ? 2.199 -5.539 8.873 1.00 98.44 100 SER A CA 1
ATOM 845 C C . SER A 1 100 ? 1.997 -6.482 10.063 1.00 98.44 100 SER A C 1
ATOM 847 O O . SER A 1 100 ? 1.035 -7.256 10.121 1.00 98.44 100 SER A O 1
ATOM 849 N N . ILE A 1 101 ? 2.839 -6.338 11.085 1.00 98.25 101 ILE A N 1
ATOM 850 C CA . ILE A 1 101 ? 2.689 -7.004 12.386 1.00 98.25 101 ILE A CA 1
ATOM 851 C C . ILE A 1 101 ? 1.315 -6.682 12.987 1.00 98.25 101 ILE A C 1
ATOM 853 O O . ILE A 1 101 ? 0.634 -7.562 13.505 1.00 98.25 101 ILE A O 1
ATOM 857 N N . ASN A 1 102 ? 0.856 -5.431 12.880 1.00 98.31 102 ASN A N 1
ATOM 858 C CA . ASN A 1 102 ? -0.466 -5.039 13.378 1.00 98.31 102 ASN A CA 1
ATOM 859 C C . ASN A 1 102 ? -1.609 -5.756 12.643 1.00 98.31 102 ASN A C 1
ATOM 861 O O . ASN A 1 102 ? -2.614 -6.084 13.275 1.00 98.31 102 ASN A O 1
ATOM 865 N N . THR A 1 103 ? -1.448 -6.032 11.345 1.00 97.81 103 THR A N 1
ATOM 866 C CA . THR A 1 103 ? -2.425 -6.806 10.566 1.00 97.81 103 THR A CA 1
ATOM 867 C C . THR A 1 103 ? -2.483 -8.253 11.057 1.00 97.81 103 THR A C 1
ATOM 869 O O . THR A 1 103 ? -3.577 -8.775 11.269 1.00 97.81 103 THR A O 1
ATOM 872 N N . HIS A 1 104 ? -1.329 -8.878 11.330 1.00 97.75 104 HIS A N 1
ATOM 873 C CA . HIS A 1 104 ? -1.265 -10.214 11.948 1.00 97.75 104 HIS A CA 1
ATOM 874 C C . HIS A 1 104 ? -1.937 -10.260 13.326 1.00 97.75 104 HIS A C 1
ATOM 876 O O . HIS A 1 104 ? -2.573 -11.252 13.670 1.00 97.75 104 HIS A O 1
ATOM 882 N N . LEU A 1 105 ? -1.859 -9.170 14.094 1.00 97.56 105 LEU A N 1
ATOM 883 C CA . LEU A 1 105 ? -2.532 -9.021 15.391 1.00 97.56 105 LEU A CA 1
ATOM 884 C C . LEU A 1 105 ? -4.035 -8.689 15.281 1.00 97.56 105 LEU A C 1
ATOM 886 O O . LEU A 1 105 ? -4.678 -8.433 16.297 1.00 97.56 105 LEU A O 1
ATOM 890 N N . GLY A 1 106 ? -4.608 -8.655 14.073 1.00 97.56 106 GLY A N 1
ATOM 891 C CA . GLY A 1 106 ? -6.032 -8.382 13.860 1.00 97.56 106 GLY A CA 1
ATOM 892 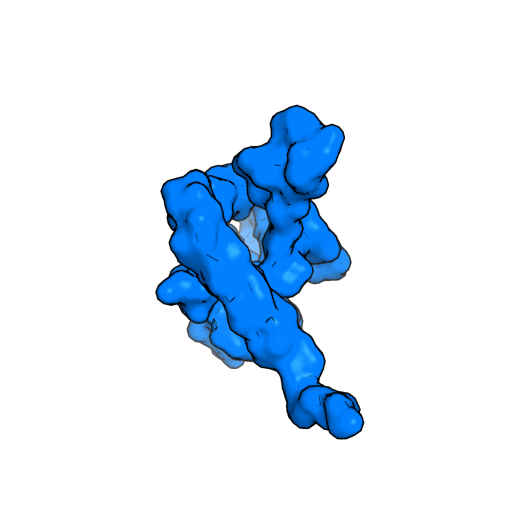C C . GLY A 1 106 ? -6.446 -6.939 14.166 1.00 97.56 106 GLY A C 1
ATOM 893 O O . GLY A 1 106 ? -7.614 -6.689 14.472 1.00 97.56 106 GLY A O 1
ATOM 894 N N . LYS A 1 107 ? -5.515 -5.981 14.110 1.00 98.38 107 LYS A N 1
ATOM 895 C CA . LYS A 1 107 ? -5.809 -4.553 14.299 1.00 98.38 107 LYS A CA 1
ATOM 896 C C . LYS A 1 107 ? -6.298 -3.922 12.996 1.00 98.38 107 LYS A C 1
ATOM 898 O O . LYS A 1 107 ? -5.915 -4.334 11.904 1.00 98.38 107 LYS A O 1
ATOM 903 N N . GLU A 1 108 ? -7.142 -2.900 13.107 1.00 98.06 108 GLU A N 1
ATOM 904 C CA . GLU A 1 108 ? -7.618 -2.132 11.955 1.00 98.06 108 GLU A CA 1
ATOM 905 C C . GLU A 1 108 ? -6.441 -1.473 11.227 1.00 98.06 108 GLU A C 1
ATOM 907 O O . GLU A 1 108 ? -5.664 -0.716 11.817 1.00 98.06 108 GLU A O 1
ATOM 912 N N . GLN A 1 109 ? -6.328 -1.785 9.935 1.00 98.50 109 GLN A N 1
ATOM 913 C CA . GLN A 1 109 ? -5.272 -1.264 9.080 1.00 98.50 109 GLN A CA 1
ATOM 914 C C . GLN A 1 109 ? -5.472 0.232 8.831 1.00 98.50 109 GLN A C 1
ATOM 916 O O . GLN A 1 109 ? -6.591 0.738 8.732 1.00 98.50 109 GLN A O 1
ATOM 921 N N . SER A 1 110 ? -4.356 0.934 8.700 1.00 98.44 110 SER A N 1
ATOM 922 C CA . SER A 1 110 ? -4.266 2.357 8.394 1.00 98.44 110 SER A CA 1
ATOM 923 C C . SER A 1 110 ? -3.069 2.607 7.472 1.00 98.44 110 SER A C 1
ATOM 925 O O . SER A 1 110 ? -2.374 1.680 7.065 1.00 98.44 110 SER A O 1
ATOM 927 N N . ARG A 1 111 ? -2.780 3.875 7.167 1.00 98.69 111 ARG A N 1
ATOM 928 C CA . ARG A 1 111 ? -1.674 4.262 6.275 1.00 98.69 111 ARG A CA 1
ATOM 929 C C . ARG A 1 111 ? -0.318 3.662 6.657 1.00 98.69 111 ARG A C 1
ATOM 931 O O . ARG A 1 111 ? 0.471 3.340 5.777 1.00 98.69 111 ARG A O 1
ATOM 938 N N . ARG A 1 112 ? -0.047 3.498 7.959 1.00 98.50 112 ARG A N 1
ATOM 939 C CA . ARG A 1 112 ? 1.218 2.922 8.451 1.00 98.50 112 ARG A CA 1
ATOM 940 C C . ARG A 1 112 ? 1.420 1.481 7.987 1.00 98.50 112 ARG A C 1
ATOM 942 O O . ARG A 1 112 ? 2.547 1.080 7.745 1.00 98.50 112 ARG A O 1
ATOM 949 N N . ASP A 1 113 ? 0.331 0.732 7.845 1.00 98.56 113 ASP A N 1
ATOM 950 C CA . ASP A 1 113 ? 0.368 -0.685 7.510 1.00 98.56 113 ASP A CA 1
ATOM 951 C C . ASP A 1 113 ? 0.730 -0.891 6.032 1.00 98.56 113 ASP A C 1
ATOM 953 O O . ASP A 1 113 ? 1.460 -1.826 5.717 1.00 98.56 113 ASP A O 1
ATOM 957 N N . ASP A 1 114 ? 0.322 0.028 5.145 1.00 98.62 114 ASP A N 1
ATOM 958 C CA . ASP A 1 114 ? 0.783 0.047 3.748 1.00 98.62 114 ASP A CA 1
ATOM 959 C C . ASP A 1 114 ? 2.292 0.337 3.654 1.00 98.62 114 ASP A C 1
ATOM 961 O O . ASP A 1 114 ? 2.988 -0.258 2.834 1.00 98.62 114 ASP A O 1
ATOM 965 N N . LEU A 1 115 ? 2.814 1.241 4.492 1.00 98.50 115 LEU A N 1
ATOM 966 C CA . LEU A 1 115 ? 4.241 1.590 4.499 1.00 98.50 115 LEU A CA 1
ATOM 967 C C . LEU A 1 115 ? 5.110 0.488 5.117 1.00 98.50 115 LEU A C 1
ATOM 969 O O . LEU A 1 115 ? 6.191 0.213 4.604 1.00 98.50 115 LEU A O 1
ATOM 973 N N . GLU A 1 116 ? 4.642 -0.164 6.182 1.00 98.56 116 GLU A N 1
ATOM 974 C CA . GLU A 1 116 ? 5.321 -1.322 6.774 1.00 98.56 116 GLU A CA 1
ATOM 975 C C . GLU A 1 116 ? 5.353 -2.494 5.789 1.00 98.56 116 GLU A C 1
ATOM 977 O O . GLU A 1 116 ? 6.405 -3.093 5.578 1.00 98.56 116 GLU A O 1
ATOM 982 N N . ALA A 1 117 ? 4.236 -2.757 5.103 1.00 97.88 117 ALA A N 1
ATOM 983 C CA . ALA A 1 117 ? 4.187 -3.790 4.078 1.00 97.88 117 ALA A CA 1
ATOM 984 C C . ALA A 1 117 ? 5.078 -3.478 2.873 1.00 97.88 117 ALA A C 1
ATOM 986 O O . ALA A 1 117 ? 5.680 -4.383 2.293 1.00 97.88 117 ALA A O 1
ATOM 987 N N . LEU A 1 118 ? 5.219 -2.195 2.528 1.00 97.00 118 LEU A N 1
ATOM 988 C CA . LEU A 1 118 ? 6.200 -1.768 1.541 1.00 97.00 118 LEU A CA 1
ATOM 989 C C . LEU A 1 118 ? 7.625 -2.050 2.031 1.00 97.00 118 LEU A C 1
ATOM 991 O O . LEU A 1 118 ? 8.431 -2.538 1.251 1.00 97.00 118 LEU A O 1
ATOM 995 N N . GLY A 1 119 ? 7.914 -1.818 3.313 1.00 96.69 119 GLY A N 1
ATOM 996 C CA . GLY A 1 119 ? 9.182 -2.186 3.945 1.00 96.69 119 GLY A CA 1
ATOM 997 C C . GLY A 1 119 ? 9.480 -3.685 3.872 1.00 96.69 119 GLY A C 1
ATOM 998 O O . GLY A 1 119 ? 10.585 -4.049 3.512 1.00 96.69 119 GLY A O 1
ATOM 999 N N . HIS A 1 120 ? 8.498 -4.558 4.119 1.00 95.38 120 HIS A N 1
ATOM 1000 C CA . HIS A 1 120 ? 8.666 -6.013 3.968 1.00 95.38 120 HIS A CA 1
ATOM 1001 C C . HIS A 1 120 ? 8.917 -6.466 2.520 1.00 95.38 120 HIS A C 1
ATOM 1003 O O . HIS A 1 120 ? 9.399 -7.574 2.292 1.00 95.38 120 HIS A O 1
ATOM 1009 N N . MET A 1 121 ? 8.549 -5.643 1.537 1.00 92.12 121 MET A N 1
ATOM 1010 C CA . MET A 1 121 ? 8.794 -5.904 0.121 1.00 92.12 121 MET A CA 1
ATOM 1011 C C . MET A 1 121 ? 10.208 -5.478 -0.321 1.00 92.12 121 MET A C 1
ATOM 1013 O O . MET A 1 121 ? 10.628 -5.878 -1.403 1.00 92.12 121 MET A O 1
ATOM 1017 N N . PHE A 1 122 ? 10.942 -4.669 0.445 1.00 88.19 122 PHE A N 1
ATOM 1018 C CA . PHE A 1 122 ? 12.301 -4.222 0.099 1.00 88.19 122 PHE A CA 1
ATOM 1019 C C . PHE A 1 122 ? 13.363 -4.918 0.949 1.00 88.19 122 PHE A C 1
ATOM 1021 O O . PHE A 1 122 ? 14.449 -5.175 0.382 1.00 88.19 122 PHE A O 1
#

Secondary structure (DSSP, 8-state):
---S-HHHHHHHHHHHHHHHHS---HHHHHHHHHHHHHTTEE-----GGGEEEPPTTSTTTT-EEE---TT-EESB-TTT-PBPPP---PPP-S-TTTS-HHHHTTPPP-HHHHHHHHHHH-

Foldseek 3Di:
DPDPDPQVVLLVVLVVVCVVPVLDDLVLVVVQLVVCVVVQKHQLADDSVQWDADDPVDPRNSHIDGDDSVVMDGQADPVPRDGDDKDAPADQDYDPQQFDPCSVRRIDDDSVRNVSSSVSSD

pLDDT: mean 90.69, std 10.93, range [44.12, 98.69]

InterPro domains:
  IPR000719 Protein kinase domain [PF00069] (29-108)
  IPR000719 Protein kinase domain [PS50011] (1-122)
  IPR008271 Serine/threonine-protein kinase, active site [PS00108] (41-53)
  IPR011009 Protein kinase-like domain superfamily [SSF56112] (29-122)
  IPR050235 Casein kinase 1/Serine/threonine-protein kinase-like [PTHR11909] (28-121)

Sequence (122 aa):
MKSKAPQLHLEYRFYKLLGQSGEYSVMHFIRRIEYVHTKHLIYRDVKPENFLIGRYSTRKQHILHIIDFGLAKEYIDCDTGKHIPYREHKSLTGTARYMSINTHLGKEQSRRDDLEALGHMF